Protein AF-A0A2S9FTQ8-F1 (afdb_monomer_lite)

pLDDT: mean 93.05, std 8.59, range [47.03, 98.56]

Foldseek 3Di:
DPPPDPDDPVVVDDDPVVVVVVCLVCVCVDPQLLVQLLVLCVVVVVFDDPDPPDRDDPVSSSVRSVVVSVVCVVPCVPVSSVVSSVVSD

Structure (mmCIF, N/CA/C/O backbone):
data_AF-A0A2S9FTQ8-F1
#
_entry.id   AF-A0A2S9FTQ8-F1
#
loop_
_atom_site.group_PDB
_atom_site.id
_atom_site.type_symbol
_atom_site.label_atom_id
_atom_site.label_alt_id
_atom_site.label_comp_id
_atom_site.label_asym_id
_atom_site.label_entity_id
_atom_site.label_seq_id
_atom_site.pdbx_PDB_ins_code
_atom_site.Cartn_x
_atom_site.Cartn_y
_atom_site.Cartn_z
_atom_site.occupancy
_atom_site.B_iso_or_equiv
_atom_site.auth_seq_id
_atom_site.auth_comp_id
_atom_site.auth_asym_id
_atom_site.auth_atom_id
_atom_site.pdbx_PDB_model_num
ATOM 1 N N . ASP A 1 1 ? 39.072 8.054 -4.719 1.00 47.03 1 ASP A N 1
ATOM 2 C CA . ASP A 1 1 ? 38.178 7.449 -5.718 1.00 47.03 1 ASP A CA 1
ATOM 3 C C . ASP A 1 1 ? 36.921 8.279 -5.867 1.00 47.03 1 ASP A C 1
ATOM 5 O O . ASP A 1 1 ? 35.984 8.122 -5.100 1.00 47.03 1 ASP A O 1
ATOM 9 N N . THR A 1 2 ? 36.955 9.237 -6.790 1.00 57.34 2 THR A N 1
ATOM 10 C CA . THR A 1 2 ? 35.839 10.147 -7.124 1.00 57.34 2 THR A CA 1
ATOM 11 C C . THR A 1 2 ? 35.716 10.314 -8.642 1.00 57.34 2 THR A C 1
ATOM 13 O O . THR A 1 2 ? 35.286 11.358 -9.113 1.00 57.34 2 THR A O 1
ATOM 16 N N . ASP A 1 3 ? 36.093 9.285 -9.405 1.00 60.53 3 ASP A N 1
ATOM 17 C CA . ASP A 1 3 ? 35.895 9.217 -10.862 1.00 60.53 3 ASP A CA 1
ATOM 18 C C . ASP A 1 3 ? 34.573 8.507 -11.205 1.00 60.53 3 ASP A C 1
ATOM 20 O O . ASP A 1 3 ? 34.515 7.648 -12.083 1.00 60.53 3 ASP A O 1
ATOM 24 N N . ASP A 1 4 ? 33.491 8.842 -10.495 1.00 73.19 4 ASP A N 1
ATOM 25 C CA . ASP A 1 4 ? 32.164 8.328 -10.839 1.00 73.19 4 ASP A CA 1
ATOM 26 C C . ASP A 1 4 ? 31.535 9.281 -11.862 1.00 73.19 4 ASP A C 1
ATOM 28 O O . ASP A 1 4 ? 31.069 10.379 -11.543 1.00 73.19 4 ASP A O 1
ATOM 32 N N . THR A 1 5 ? 31.641 8.908 -13.135 1.00 80.88 5 THR A N 1
ATOM 33 C CA . THR A 1 5 ? 31.076 9.686 -14.241 1.00 80.88 5 THR A CA 1
ATOM 34 C C . THR A 1 5 ? 29.555 9.664 -14.115 1.00 80.88 5 THR A C 1
ATOM 36 O O . THR A 1 5 ? 28.969 8.596 -13.958 1.00 80.88 5 THR A O 1
ATOM 39 N N . ALA A 1 6 ? 28.907 10.834 -14.174 1.00 82.69 6 ALA A N 1
ATOM 40 C CA . ALA A 1 6 ? 27.452 10.912 -14.067 1.00 82.69 6 ALA A CA 1
ATOM 41 C C . ALA A 1 6 ? 26.785 10.030 -15.143 1.00 82.69 6 ALA A C 1
ATOM 43 O O . ALA A 1 6 ? 27.219 10.069 -16.300 1.00 82.69 6 ALA A O 1
ATOM 44 N N . PRO A 1 7 ? 25.749 9.249 -14.786 1.00 86.56 7 PRO A N 1
ATOM 45 C CA . PRO A 1 7 ? 25.104 8.358 -15.736 1.00 86.56 7 PRO A CA 1
ATOM 46 C C . PRO A 1 7 ? 24.476 9.144 -16.896 1.00 86.56 7 PRO A C 1
ATOM 48 O O . PRO A 1 7 ? 24.009 10.274 -16.725 1.00 86.56 7 PRO A O 1
ATOM 51 N N . GLY A 1 8 ? 24.500 8.545 -18.087 1.00 90.44 8 GLY A N 1
ATOM 52 C CA . GLY A 1 8 ? 23.950 9.127 -19.307 1.00 90.44 8 GLY A CA 1
ATOM 53 C C . GLY A 1 8 ? 22.422 9.042 -19.378 1.00 90.44 8 GLY A C 1
ATOM 54 O O . GLY A 1 8 ? 21.752 8.577 -18.459 1.00 90.44 8 GLY A O 1
ATOM 55 N N . ALA A 1 9 ? 21.847 9.516 -20.489 1.00 91.00 9 ALA A N 1
ATOM 56 C CA . ALA A 1 9 ? 20.396 9.496 -20.716 1.00 91.00 9 ALA A CA 1
ATOM 57 C C . ALA A 1 9 ? 19.824 8.082 -20.945 1.00 91.00 9 ALA A C 1
ATOM 59 O O . ALA A 1 9 ? 18.613 7.887 -20.869 1.00 91.00 9 ALA A O 1
ATOM 60 N N . ASP A 1 10 ? 20.691 7.110 -21.211 1.00 91.00 10 ASP A N 1
ATOM 61 C CA . ASP A 1 10 ? 20.381 5.695 -21.391 1.00 91.00 10 ASP A CA 1
ATOM 62 C C . ASP A 1 10 ? 19.685 5.073 -20.172 1.00 91.00 10 ASP A C 1
ATOM 64 O O . ASP A 1 10 ? 18.866 4.180 -20.346 1.00 91.00 10 ASP A O 1
ATOM 68 N N . ILE A 1 11 ? 19.882 5.615 -18.963 1.00 92.56 11 ILE A N 1
ATOM 69 C CA . ILE A 1 11 ? 19.203 5.140 -17.740 1.00 92.56 11 ILE A CA 1
ATOM 70 C C . ILE A 1 11 ? 17.681 5.356 -17.731 1.00 92.56 11 ILE A C 1
ATOM 72 O O . ILE A 1 11 ? 16.992 4.826 -16.862 1.00 92.56 11 ILE A O 1
ATOM 76 N N . PHE A 1 12 ? 17.160 6.188 -18.636 1.00 93.19 12 PHE A N 1
ATOM 77 C CA . PHE A 1 12 ? 15.729 6.478 -18.751 1.00 93.19 12 PHE A CA 1
ATOM 78 C C . PHE A 1 12 ? 15.075 5.768 -19.941 1.00 93.19 12 PHE A C 1
ATOM 80 O O . PHE A 1 12 ? 13.866 5.908 -20.133 1.00 93.19 12 PHE A O 1
ATOM 87 N N . VAL A 1 13 ? 15.858 5.069 -20.767 1.00 94.88 13 VAL A N 1
ATOM 88 C CA . VAL A 1 13 ? 15.364 4.363 -21.951 1.00 94.88 13 VAL A CA 1
ATOM 89 C C . VAL A 1 13 ? 15.018 2.935 -21.555 1.00 94.88 13 VAL A C 1
ATOM 91 O O . VAL A 1 13 ? 15.848 2.236 -20.985 1.00 94.88 13 VAL A O 1
ATOM 94 N N . PHE A 1 14 ? 13.799 2.523 -21.884 1.00 96.25 14 PHE A N 1
ATOM 95 C CA . PHE A 1 14 ? 13.276 1.189 -21.620 1.00 96.25 14 PHE A CA 1
ATOM 96 C C . PHE A 1 14 ? 12.576 0.655 -22.872 1.00 96.25 14 PHE A C 1
ATOM 98 O O . PHE A 1 14 ? 12.005 1.434 -23.645 1.00 96.25 14 PHE A O 1
ATOM 105 N N . GLU A 1 15 ? 12.578 -0.661 -23.049 1.00 96.62 15 GLU A N 1
ATOM 106 C CA . GLU A 1 15 ? 11.747 -1.333 -24.043 1.00 96.62 15 GLU A CA 1
ATOM 107 C C . GLU A 1 15 ? 10.259 -1.264 -23.637 1.00 96.62 15 GLU A C 1
ATOM 109 O O . GLU A 1 15 ? 9.915 -1.365 -22.458 1.00 96.62 15 GLU A O 1
ATOM 114 N N . PRO A 1 16 ? 9.313 -1.071 -24.572 1.00 96.88 16 PRO A N 1
ATOM 115 C CA . PRO A 1 16 ? 7.908 -0.869 -24.207 1.00 96.88 16 PRO A CA 1
ATOM 116 C C . PRO A 1 16 ? 7.280 -2.004 -23.381 1.00 96.88 16 PRO A C 1
ATOM 118 O O . PRO A 1 16 ? 6.393 -1.749 -22.567 1.00 96.88 16 PRO A O 1
ATOM 121 N N . ASP A 1 17 ? 7.719 -3.245 -23.586 1.00 97.00 17 ASP A N 1
ATOM 122 C CA . ASP A 1 17 ? 7.208 -4.445 -22.920 1.00 97.00 17 ASP A CA 1
ATOM 123 C C . ASP A 1 17 ? 7.776 -4.667 -21.509 1.00 97.00 17 ASP A C 1
ATOM 125 O O . ASP A 1 17 ? 7.194 -5.434 -20.739 1.00 97.00 17 ASP A O 1
ATOM 129 N N . GLU A 1 18 ? 8.847 -3.968 -21.119 1.00 96.69 18 GLU A N 1
ATOM 130 C CA . GLU A 1 18 ? 9.425 -4.093 -19.773 1.00 96.69 18 GLU A CA 1
ATOM 131 C C . GLU A 1 18 ? 8.823 -3.111 -18.753 1.00 96.69 18 GLU A C 1
ATOM 133 O O . GLU A 1 18 ? 8.878 -3.358 -17.546 1.00 96.69 18 GLU A O 1
ATOM 138 N N . ILE A 1 19 ? 8.180 -2.032 -19.215 1.00 96.81 19 ILE A N 1
ATOM 139 C CA . ILE A 1 19 ? 7.633 -0.977 -18.347 1.00 96.81 19 ILE A CA 1
ATOM 140 C C . ILE A 1 19 ? 6.585 -1.515 -17.367 1.00 96.81 19 ILE A C 1
ATOM 142 O O . ILE A 1 19 ? 6.684 -1.275 -16.164 1.00 96.81 19 ILE A O 1
ATOM 146 N N . GLU A 1 20 ? 5.567 -2.224 -17.857 1.00 96.06 20 GLU A N 1
ATOM 147 C CA . GLU A 1 20 ? 4.461 -2.692 -17.012 1.00 96.06 20 GLU A CA 1
ATOM 148 C C . GLU A 1 20 ? 4.931 -3.681 -15.923 1.00 96.06 20 GLU A C 1
ATOM 150 O O . GLU A 1 20 ? 4.602 -3.457 -14.749 1.00 96.06 20 GLU A O 1
ATOM 155 N N . PRO A 1 21 ? 5.741 -4.716 -16.235 1.00 96.12 21 PRO A N 1
ATOM 156 C CA . PRO A 1 21 ? 6.321 -5.590 -15.217 1.00 96.12 21 PRO A CA 1
ATOM 157 C C . PRO A 1 21 ? 7.167 -4.845 -14.178 1.00 96.12 21 PRO A C 1
ATOM 159 O O . PRO A 1 21 ? 7.012 -5.099 -12.981 1.00 96.12 21 PRO A O 1
ATOM 162 N N . LEU A 1 22 ? 8.023 -3.909 -14.609 1.00 96.81 22 LEU A N 1
ATOM 163 C CA . LEU A 1 22 ? 8.889 -3.142 -13.707 1.00 96.81 22 LEU A CA 1
ATOM 164 C C . LEU A 1 22 ? 8.079 -2.263 -12.754 1.00 96.81 22 LEU A C 1
ATOM 166 O O . LEU A 1 22 ? 8.277 -2.307 -11.540 1.00 96.81 22 LEU A O 1
ATOM 170 N N . VAL A 1 23 ? 7.125 -1.497 -13.284 1.00 96.94 23 VAL A N 1
ATOM 171 C CA . VAL A 1 23 ? 6.269 -0.633 -12.465 1.00 96.94 23 VAL A CA 1
ATOM 172 C C . VAL A 1 23 ? 5.451 -1.472 -11.482 1.00 96.94 23 VAL A C 1
ATOM 174 O O . VAL A 1 23 ? 5.359 -1.119 -10.308 1.00 96.94 23 VAL A O 1
ATOM 177 N N . THR A 1 24 ? 4.909 -2.610 -11.920 1.00 94.44 24 THR A N 1
ATOM 178 C CA . THR A 1 24 ? 4.127 -3.511 -11.059 1.00 94.44 24 THR A CA 1
ATOM 179 C C . THR A 1 24 ? 4.967 -4.113 -9.931 1.00 94.44 24 THR A C 1
ATOM 181 O O . THR A 1 24 ? 4.487 -4.219 -8.801 1.00 94.44 24 THR A O 1
ATOM 184 N N . ALA A 1 25 ? 6.222 -4.481 -10.200 1.00 94.06 25 ALA A N 1
ATOM 185 C CA . ALA A 1 25 ? 7.129 -5.003 -9.180 1.00 94.06 25 ALA A CA 1
ATOM 186 C C . ALA A 1 25 ? 7.484 -3.933 -8.133 1.00 94.06 25 ALA A C 1
ATOM 188 O O . ALA A 1 25 ? 7.425 -4.186 -6.925 1.00 94.06 25 ALA A O 1
ATOM 189 N N . GLU A 1 26 ? 7.784 -2.716 -8.586 1.00 95.94 26 GLU A N 1
ATOM 190 C CA . GLU A 1 26 ? 8.317 -1.662 -7.723 1.00 95.94 26 GLU A CA 1
ATOM 191 C C . GLU A 1 26 ? 7.241 -0.830 -7.015 1.00 95.94 26 GLU A C 1
ATOM 193 O O . GLU A 1 26 ? 7.496 -0.259 -5.952 1.00 95.94 26 GLU A O 1
ATOM 198 N N . VAL A 1 27 ? 6.006 -0.772 -7.530 1.00 96.12 27 VAL A N 1
ATOM 199 C CA . VAL A 1 27 ? 4.964 0.105 -6.970 1.00 96.12 27 VAL A CA 1
ATOM 200 C C . VAL A 1 27 ? 4.746 -0.136 -5.475 1.00 96.12 27 VAL A C 1
ATOM 202 O O . VAL A 1 27 ? 4.622 0.825 -4.717 1.00 96.12 27 VAL A O 1
ATOM 205 N N . SER A 1 28 ? 4.781 -1.393 -5.023 1.00 91.94 28 SER A N 1
ATOM 206 C CA . SER A 1 28 ? 4.514 -1.789 -3.632 1.00 91.94 28 SER A CA 1
ATOM 207 C C . SER A 1 28 ? 5.559 -1.290 -2.614 1.00 91.94 28 SER A C 1
ATOM 209 O O . SER A 1 28 ? 5.255 -1.151 -1.423 1.00 91.94 28 SER A O 1
ATOM 211 N N . SER A 1 29 ? 6.779 -0.983 -3.068 1.00 92.31 29 SER A N 1
ATOM 212 C CA . SER A 1 29 ? 7.871 -0.457 -2.238 1.00 92.31 29 SER A CA 1
ATOM 213 C C . SER A 1 29 ? 7.864 1.078 -2.166 1.00 92.31 29 SER A C 1
ATOM 215 O O . SER A 1 29 ? 8.513 1.673 -1.301 1.00 92.31 29 SER A O 1
ATOM 217 N N . SER A 1 30 ? 7.083 1.730 -3.031 1.00 97.31 30 SER A N 1
ATOM 218 C CA . SER A 1 30 ? 7.075 3.181 -3.193 1.00 97.31 30 SER A CA 1
ATOM 219 C C . SER A 1 30 ? 6.381 3.940 -2.052 1.00 97.31 30 SER A C 1
ATOM 221 O O . SER A 1 30 ? 5.441 3.476 -1.393 1.00 97.31 30 SER A O 1
ATOM 223 N N . ALA A 1 31 ? 6.782 5.202 -1.871 1.00 97.44 31 ALA A N 1
ATOM 224 C CA . ALA A 1 31 ? 6.104 6.127 -0.962 1.00 97.44 31 ALA A CA 1
ATOM 225 C C . ALA A 1 31 ? 4.654 6.441 -1.396 1.00 97.44 31 ALA A C 1
ATOM 227 O O . ALA A 1 31 ? 3.800 6.740 -0.548 1.00 97.44 31 ALA A O 1
ATOM 228 N N . LEU A 1 32 ? 4.370 6.360 -2.704 1.00 98.06 32 LEU A N 1
ATOM 229 C CA . LEU A 1 32 ? 3.025 6.517 -3.256 1.00 98.06 32 LEU A CA 1
ATOM 230 C C . LEU A 1 32 ? 2.114 5.398 -2.747 1.00 98.06 32 LEU A C 1
ATOM 232 O O . LEU A 1 32 ? 1.070 5.685 -2.158 1.00 98.06 32 LEU A O 1
ATOM 236 N N . PHE A 1 33 ? 2.548 4.146 -2.880 1.00 98.06 33 PHE A N 1
ATOM 237 C CA . PHE A 1 33 ? 1.793 2.994 -2.402 1.00 98.06 33 PHE A CA 1
ATOM 238 C C . PHE A 1 33 ? 1.556 3.048 -0.893 1.00 98.06 33 PHE A C 1
ATOM 240 O O . PHE A 1 33 ? 0.419 2.908 -0.447 1.00 98.06 33 PHE A O 1
ATOM 247 N N . ALA A 1 34 ? 2.580 3.361 -0.090 1.00 97.75 34 ALA A N 1
ATOM 248 C CA . ALA A 1 34 ? 2.410 3.517 1.359 1.00 97.75 34 ALA A CA 1
ATOM 249 C C . ALA A 1 34 ? 1.356 4.588 1.718 1.00 97.75 34 ALA A C 1
ATOM 251 O O . ALA A 1 34 ? 0.592 4.445 2.680 1.00 97.75 34 ALA A O 1
ATOM 252 N N . SER A 1 35 ? 1.282 5.663 0.927 1.00 98.12 35 SER A N 1
ATOM 253 C CA . SER A 1 35 ? 0.283 6.720 1.101 1.00 98.12 35 SER A CA 1
ATOM 254 C C . SER A 1 35 ? -1.124 6.252 0.727 1.00 98.12 35 SER A C 1
ATOM 256 O O . SER A 1 35 ? -2.049 6.460 1.520 1.00 98.12 35 SER A O 1
ATOM 258 N N . ARG A 1 36 ? -1.276 5.568 -0.414 1.00 98.50 36 ARG A N 1
ATOM 259 C CA . ARG A 1 36 ? -2.557 5.005 -0.872 1.00 98.50 36 ARG A CA 1
ATOM 260 C C . ARG A 1 36 ? -3.072 3.905 0.041 1.00 98.50 36 ARG A C 1
ATOM 262 O O . ARG A 1 36 ? -4.243 3.932 0.412 1.00 98.50 36 ARG A O 1
ATOM 269 N N . PHE A 1 37 ? -2.200 3.023 0.519 1.00 98.56 37 PHE A N 1
ATOM 270 C CA . PHE A 1 37 ? -2.547 1.987 1.488 1.00 98.56 37 PHE A CA 1
ATOM 271 C C . PHE A 1 37 ? -3.137 2.583 2.773 1.00 98.56 37 PHE A C 1
ATOM 273 O O . PHE A 1 37 ? -4.196 2.156 3.234 1.00 98.56 37 PHE A O 1
ATOM 280 N N . ARG A 1 38 ? -2.509 3.629 3.331 1.00 98.31 38 ARG A N 1
ATOM 281 C CA . ARG A 1 38 ? -3.031 4.343 4.510 1.00 98.31 38 ARG A CA 1
ATOM 282 C C . ARG A 1 38 ? -4.409 4.948 4.250 1.00 98.31 38 ARG A C 1
ATOM 284 O O . ARG A 1 38 ? -5.272 4.881 5.124 1.00 98.31 38 ARG A O 1
ATOM 291 N N . GLU A 1 39 ? -4.606 5.573 3.094 1.00 98.12 39 GLU A N 1
ATOM 292 C CA . GLU A 1 39 ? -5.878 6.201 2.719 1.00 98.12 39 GLU A CA 1
ATOM 293 C C . GLU A 1 39 ? -6.988 5.169 2.532 1.00 98.12 39 GLU A C 1
ATOM 295 O O . GLU A 1 39 ? -8.066 5.335 3.106 1.00 98.12 39 GLU A O 1
ATOM 300 N N . CYS A 1 40 ? -6.703 4.069 1.835 1.00 98.31 40 CYS A N 1
ATOM 301 C CA . CYS A 1 40 ? -7.621 2.950 1.660 1.00 98.31 40 CYS A CA 1
ATOM 302 C C . CYS A 1 40 ? -7.982 2.302 3.000 1.00 98.31 40 CYS A C 1
ATOM 304 O O . CYS A 1 40 ? -9.164 2.165 3.310 1.00 98.31 40 CYS A O 1
ATOM 306 N N . ALA A 1 41 ? -6.995 1.991 3.848 1.00 97.81 41 ALA A N 1
ATOM 307 C CA . ALA A 1 41 ? -7.229 1.402 5.168 1.00 97.81 41 ALA A CA 1
ATOM 308 C C . ALA A 1 41 ? -8.051 2.324 6.087 1.00 97.81 41 ALA A C 1
ATOM 310 O O . ALA A 1 41 ? -8.925 1.865 6.827 1.00 97.81 41 ALA A O 1
ATOM 311 N N . ALA A 1 42 ? -7.792 3.636 6.043 1.00 95.75 42 ALA A N 1
ATOM 312 C CA . ALA A 1 42 ? -8.560 4.622 6.799 1.00 95.75 42 ALA A CA 1
ATOM 313 C C . ALA A 1 42 ? -10.003 4.742 6.283 1.00 95.75 42 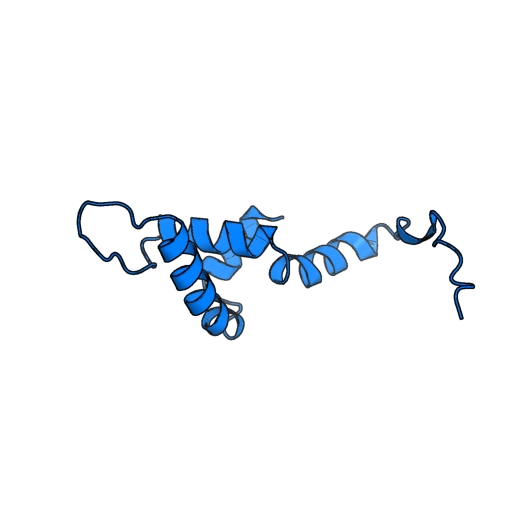ALA A C 1
ATOM 315 O O . ALA A 1 42 ? -10.933 4.822 7.087 1.00 95.75 42 ALA A O 1
ATOM 316 N N . ARG A 1 43 ? -10.193 4.742 4.957 1.00 96.44 43 ARG A N 1
ATOM 317 C CA . ARG A 1 43 ? -11.499 4.819 4.281 1.00 96.44 43 ARG A CA 1
ATOM 318 C C . ARG A 1 43 ? -12.340 3.562 4.512 1.00 96.44 43 ARG A C 1
ATOM 320 O O . ARG A 1 43 ? -13.533 3.685 4.761 1.00 96.44 43 ARG A O 1
ATOM 327 N N . ALA A 1 44 ? -11.706 2.393 4.539 1.00 97.00 44 ALA A N 1
ATOM 328 C CA . ALA A 1 44 ? -12.317 1.111 4.889 1.00 97.00 44 ALA A CA 1
ATOM 329 C C . ALA A 1 44 ? -12.569 0.935 6.401 1.00 97.00 44 ALA A C 1
ATOM 331 O O . ALA A 1 44 ? -13.058 -0.106 6.825 1.00 97.00 44 ALA A O 1
ATOM 332 N N . LEU A 1 45 ? -12.236 1.939 7.225 1.00 94.44 45 LEU A N 1
ATOM 333 C CA . LEU A 1 45 ? -12.413 1.930 8.683 1.00 94.44 45 LEU A CA 1
ATOM 334 C C . LEU A 1 45 ? -11.663 0.794 9.411 1.00 94.44 45 LEU A C 1
ATOM 336 O O . LEU A 1 45 ? -12.035 0.432 10.525 1.00 94.44 45 LEU A O 1
ATOM 340 N N . LEU A 1 46 ? -10.574 0.283 8.827 1.00 95.38 46 LEU A N 1
ATOM 341 C CA . LEU A 1 46 ? -9.758 -0.791 9.412 1.00 95.38 46 LEU A CA 1
ATOM 342 C C . LEU A 1 46 ? -8.714 -0.282 10.411 1.00 95.38 46 LEU A C 1
ATOM 344 O O . LEU A 1 46 ? -8.244 -1.031 11.266 1.00 95.38 46 LEU A O 1
ATOM 348 N N . LEU A 1 47 ? -8.327 0.994 10.316 1.00 94.88 47 LEU A N 1
ATOM 349 C CA . LEU A 1 47 ? -7.364 1.573 11.249 1.00 94.88 47 LEU A CA 1
ATOM 350 C C . LEU A 1 47 ? -8.029 1.859 12.608 1.00 94.88 47 LEU A C 1
ATOM 352 O O . LEU A 1 47 ? -9.031 2.583 12.657 1.00 94.88 47 LEU A O 1
ATOM 356 N N 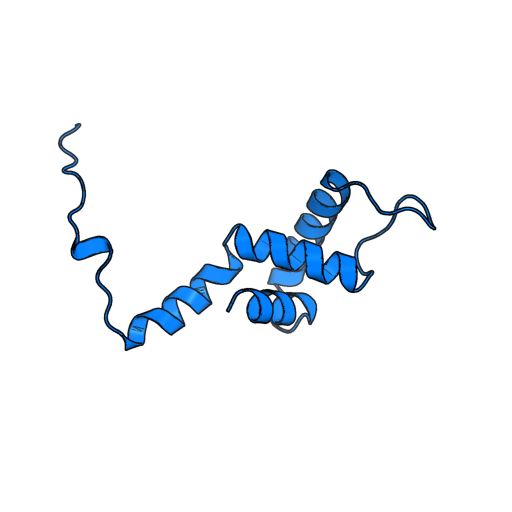. PRO A 1 48 ? -7.451 1.392 13.732 1.00 89.44 48 PRO A N 1
ATOM 357 C CA . PRO A 1 48 ? -8.023 1.613 15.053 1.00 89.44 48 PRO A CA 1
ATOM 358 C C . PRO A 1 48 ? -8.076 3.107 15.398 1.00 89.44 48 PRO A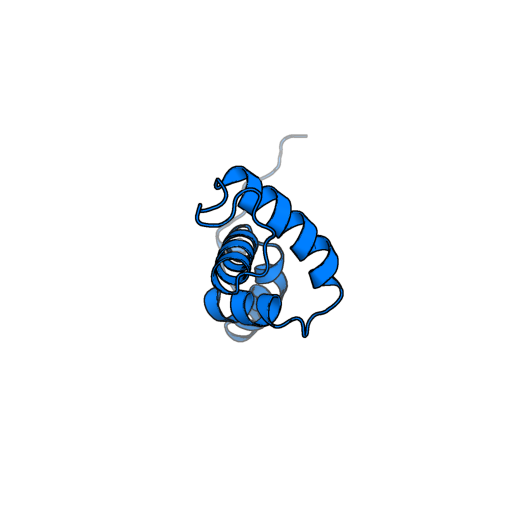 C 1
ATOM 360 O O . PRO A 1 48 ? -7.120 3.869 15.191 1.00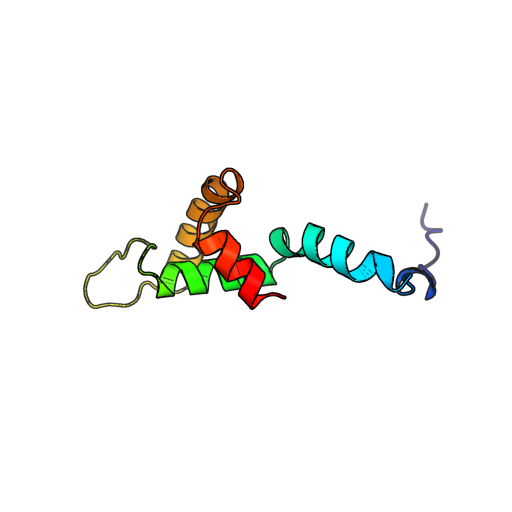 89.44 48 PRO A O 1
ATOM 363 N N . ARG A 1 49 ? -9.211 3.540 15.957 1.00 86.12 49 ARG A N 1
ATOM 364 C CA . ARG A 1 49 ? -9.465 4.936 16.345 1.00 86.12 49 ARG A CA 1
ATOM 365 C C . ARG A 1 49 ? -9.318 5.090 17.852 1.00 86.12 49 ARG A C 1
ATOM 367 O O . ARG A 1 49 ? -9.913 4.341 18.613 1.00 86.12 49 ARG A O 1
ATOM 374 N N . ARG A 1 50 ? -8.563 6.105 18.283 1.00 80.00 50 ARG A N 1
ATOM 375 C CA . ARG A 1 50 ? -8.365 6.409 19.713 1.00 80.00 50 ARG A CA 1
ATOM 376 C C . ARG A 1 50 ? -9.608 7.025 20.366 1.00 80.00 50 ARG A C 1
ATOM 378 O O . ARG A 1 50 ? -9.859 6.790 21.540 1.00 80.00 50 ARG A O 1
ATOM 385 N N . HIS A 1 51 ? -10.374 7.811 19.608 1.00 86.56 51 HIS A N 1
ATOM 386 C CA . HIS A 1 51 ? -11.593 8.470 20.076 1.00 86.56 51 HIS A CA 1
ATOM 387 C C . HIS A 1 51 ? -12.737 8.231 19.080 1.00 86.56 51 HIS A C 1
ATOM 389 O O . HIS A 1 51 ? -12.638 8.687 17.933 1.00 86.56 51 HIS A O 1
ATOM 395 N N . PRO A 1 52 ? -13.819 7.543 19.488 1.00 85.50 52 PRO A N 1
ATOM 396 C CA . PRO A 1 52 ? -15.028 7.418 18.680 1.00 85.50 52 PRO A CA 1
ATOM 397 C C . PRO A 1 52 ? -15.565 8.792 18.256 1.00 85.50 52 PRO A C 1
ATOM 399 O O . PRO A 1 52 ? -15.403 9.783 18.967 1.00 85.50 52 PRO A O 1
ATOM 402 N N . GLY A 1 53 ? -16.147 8.880 17.059 1.00 85.75 53 GLY A N 1
ATOM 403 C CA . GLY A 1 53 ? -16.693 10.134 16.519 1.00 85.75 53 GLY A CA 1
ATOM 404 C C . GLY A 1 53 ? -15.657 11.173 16.061 1.00 85.75 53 GLY A C 1
ATOM 405 O O . GLY A 1 53 ? -16.023 12.124 15.378 1.00 85.75 53 GLY A O 1
ATOM 406 N N . LYS A 1 54 ? -14.357 10.993 16.342 1.00 88.38 54 LYS A N 1
ATOM 407 C CA . LYS A 1 54 ? -13.283 11.896 15.882 1.00 88.38 54 LYS A CA 1
ATOM 408 C C . LYS A 1 54 ? -12.337 11.198 14.917 1.00 88.38 54 LYS A C 1
ATOM 410 O O . LYS A 1 54 ? -12.077 9.999 15.046 1.00 88.38 54 LYS A O 1
ATOM 415 N N . ARG A 1 55 ? -11.854 11.909 13.894 1.00 88.38 55 ARG A N 1
ATOM 416 C CA . ARG A 1 55 ? -10.823 11.369 12.991 1.00 88.38 55 ARG A CA 1
ATOM 417 C C . ARG A 1 55 ? -9.508 11.216 13.761 1.00 88.38 55 ARG A C 1
ATOM 419 O O . ARG A 1 55 ? -9.152 12.087 14.551 1.00 88.38 55 ARG A O 1
ATOM 426 N N . SER A 1 56 ? -8.789 10.118 13.527 1.00 92.25 56 SER A N 1
ATOM 427 C CA . SER A 1 56 ? -7.433 9.935 14.062 1.00 92.25 56 SER A CA 1
ATOM 428 C C . SER A 1 56 ? -6.488 10.968 13.428 1.00 92.25 56 SER A C 1
ATOM 430 O O . SER A 1 56 ? -6.582 11.169 12.212 1.00 92.25 56 SER A O 1
ATOM 432 N N . PRO A 1 57 ? -5.573 11.600 14.190 1.00 94.56 57 PRO A N 1
ATOM 433 C CA . PRO A 1 57 ? -4.595 12.529 13.627 1.00 94.56 57 PRO A CA 1
ATOM 434 C C . PRO A 1 57 ? -3.687 11.815 12.617 1.00 94.56 57 PRO A C 1
ATOM 436 O O . PRO A 1 57 ? -3.445 10.610 12.733 1.00 94.56 57 PRO A O 1
ATOM 439 N N . LEU A 1 58 ? -3.173 12.555 11.629 1.00 95.38 58 LEU A N 1
ATOM 440 C CA . LEU A 1 58 ? -2.465 11.975 10.482 1.00 95.38 58 LEU A CA 1
ATOM 441 C C . LEU A 1 58 ? -1.249 11.131 10.887 1.00 95.38 58 LEU A C 1
ATOM 443 O O . LEU A 1 58 ? -1.049 10.051 10.338 1.00 95.38 58 LEU A O 1
ATOM 447 N N . TRP A 1 59 ? -0.467 11.580 11.871 1.00 95.44 59 TRP A N 1
ATOM 448 C CA . TRP A 1 59 ? 0.701 10.838 12.360 1.00 95.44 59 TRP A CA 1
ATOM 449 C C . TRP A 1 59 ? 0.319 9.458 12.918 1.00 95.44 59 TRP A C 1
ATOM 451 O O . TRP A 1 59 ? 0.998 8.473 12.645 1.00 95.44 59 TRP A O 1
ATOM 461 N N . HIS A 1 60 ? -0.812 9.360 13.625 1.00 94.94 60 HIS A N 1
ATOM 462 C CA . HIS A 1 60 ? -1.296 8.092 14.165 1.00 94.94 60 HIS A CA 1
ATOM 463 C C . HIS A 1 60 ? -1.823 7.194 13.044 1.00 94.94 60 HIS A C 1
ATOM 465 O O . HIS A 1 60 ? -1.587 5.991 13.064 1.00 94.94 60 HIS A O 1
ATOM 471 N N . GLN A 1 61 ? -2.486 7.764 12.027 1.00 95.81 61 GLN A N 1
ATOM 472 C CA . GLN A 1 61 ? -2.857 6.997 10.832 1.00 95.81 61 GLN A CA 1
ATOM 473 C C . GLN A 1 61 ? -1.626 6.444 10.110 1.00 95.81 61 GLN A C 1
ATOM 475 O O . GLN A 1 61 ? -1.647 5.287 9.713 1.00 95.81 61 GLN A O 1
ATOM 480 N N . ARG A 1 62 ? -0.548 7.231 9.978 1.00 97.12 62 ARG A N 1
ATOM 481 C CA . ARG A 1 62 ? 0.722 6.776 9.387 1.00 97.12 62 ARG A CA 1
ATOM 482 C C . ARG A 1 62 ? 1.329 5.624 10.181 1.00 97.12 62 ARG A C 1
ATOM 484 O O . ARG A 1 62 ? 1.620 4.591 9.595 1.00 97.12 62 ARG A O 1
ATOM 491 N N . GLN A 1 63 ? 1.439 5.764 11.502 1.00 96.94 63 GLN A N 1
ATOM 492 C CA . GLN A 1 63 ? 1.980 4.709 12.361 1.00 96.94 63 GLN A CA 1
ATOM 493 C C . GLN A 1 63 ? 1.161 3.413 12.270 1.00 96.94 63 GLN A C 1
ATOM 495 O O . GLN A 1 63 ? 1.725 2.339 12.092 1.00 96.94 63 GLN A O 1
ATOM 500 N N . ARG A 1 64 ? -0.173 3.501 12.370 1.00 97.12 64 ARG A N 1
ATOM 501 C CA . ARG A 1 64 ? -1.046 2.317 12.326 1.00 97.12 64 ARG A CA 1
ATOM 502 C C . ARG A 1 64 ? -1.112 1.675 10.947 1.00 97.12 64 ARG A C 1
ATOM 504 O O . ARG A 1 64 ? -1.141 0.454 10.869 1.00 97.12 64 ARG A O 1
ATOM 511 N N . ALA A 1 65 ? -1.119 2.469 9.879 1.00 97.62 65 ALA A N 1
ATOM 512 C CA . ALA A 1 65 ? -1.100 1.938 8.522 1.00 97.62 65 ALA A CA 1
ATOM 513 C C . ALA A 1 65 ? 0.229 1.251 8.193 1.00 97.62 65 ALA A C 1
ATOM 515 O O . ALA A 1 65 ? 0.195 0.201 7.570 1.00 97.62 65 ALA A O 1
ATOM 516 N N . ALA A 1 66 ? 1.368 1.787 8.647 1.00 97.38 66 ALA A N 1
ATOM 517 C CA . ALA A 1 66 ? 2.665 1.129 8.481 1.00 97.38 66 ALA A CA 1
ATOM 518 C C . ALA A 1 66 ? 2.696 -0.234 9.191 1.00 97.38 66 ALA A C 1
ATOM 520 O O . ALA A 1 66 ? 2.963 -1.244 8.556 1.00 97.38 66 ALA A O 1
ATOM 521 N N . GLN A 1 67 ? 2.282 -0.279 10.464 1.00 97.44 67 GLN A N 1
ATOM 522 C CA . GLN A 1 67 ? 2.170 -1.533 11.226 1.00 97.44 67 GLN A CA 1
ATOM 523 C C . GLN A 1 67 ? 1.239 -2.555 10.557 1.00 97.44 67 GLN A C 1
ATOM 525 O O . GLN A 1 67 ? 1.520 -3.749 10.560 1.00 97.44 67 GLN A O 1
ATOM 530 N N . LEU A 1 68 ? 0.115 -2.095 9.996 1.00 97.44 68 LEU A N 1
ATOM 531 C CA . LEU A 1 68 ? -0.801 -2.958 9.252 1.00 97.44 68 LEU A CA 1
ATOM 532 C C . LEU A 1 68 ? -0.163 -3.461 7.951 1.00 97.44 68 LEU A C 1
ATOM 534 O O . LEU A 1 68 ? -0.313 -4.634 7.621 1.00 97.44 68 LEU A O 1
ATOM 538 N N . LEU A 1 69 ? 0.540 -2.590 7.224 1.00 97.00 69 LEU A N 1
ATOM 539 C CA . LEU A 1 69 ? 1.196 -2.943 5.970 1.00 97.00 69 LEU A CA 1
ATOM 540 C C . LEU A 1 69 ? 2.295 -3.988 6.184 1.00 97.00 69 LEU A C 1
ATOM 542 O O . LEU A 1 69 ? 2.382 -4.923 5.395 1.00 97.00 69 LEU A O 1
ATOM 546 N N . ASP A 1 70 ? 3.075 -3.877 7.260 1.00 96.38 70 ASP A N 1
ATOM 547 C CA . ASP A 1 70 ? 4.124 -4.849 7.599 1.00 96.38 70 ASP A CA 1
ATOM 548 C C . ASP A 1 70 ? 3.570 -6.279 7.707 1.00 96.38 70 ASP A C 1
ATOM 550 O O . ASP A 1 70 ? 4.211 -7.235 7.274 1.00 96.38 70 ASP A O 1
ATOM 554 N N . VAL A 1 71 ? 2.346 -6.432 8.224 1.00 97.00 71 VAL A N 1
ATOM 555 C CA . VAL A 1 71 ? 1.652 -7.727 8.276 1.00 97.00 71 VAL A CA 1
ATOM 556 C C . VAL A 1 71 ? 1.043 -8.079 6.919 1.00 97.00 71 VAL A C 1
ATOM 558 O O . VAL A 1 71 ? 1.225 -9.199 6.442 1.00 97.00 71 VAL A O 1
ATOM 561 N N . ALA A 1 72 ? 0.343 -7.130 6.290 1.00 95.69 72 ALA A N 1
ATOM 562 C CA . ALA A 1 72 ? -0.392 -7.334 5.042 1.00 95.69 72 ALA A CA 1
ATOM 563 C C . ALA A 1 72 ? 0.505 -7.707 3.853 1.00 95.69 72 ALA A C 1
ATOM 565 O O . ALA A 1 72 ? 0.043 -8.389 2.949 1.00 95.69 72 ALA A O 1
ATOM 566 N N . ARG A 1 73 ? 1.792 -7.333 3.863 1.00 90.81 73 ARG A N 1
ATOM 567 C CA . ARG A 1 73 ? 2.773 -7.749 2.842 1.00 90.81 73 ARG A CA 1
ATOM 568 C C . ARG A 1 73 ? 2.898 -9.267 2.688 1.00 90.81 73 ARG A C 1
ATOM 570 O O . ARG A 1 73 ? 3.261 -9.729 1.616 1.00 90.81 73 ARG A O 1
ATOM 577 N N . ASN A 1 74 ? 2.573 -10.034 3.728 1.00 94.31 74 ASN A N 1
ATOM 578 C CA . ASN A 1 74 ? 2.584 -11.498 3.678 1.00 94.31 74 ASN A CA 1
ATOM 579 C C . ASN A 1 74 ? 1.291 -12.098 3.090 1.00 94.31 74 ASN A C 1
ATOM 581 O O . ASN A 1 74 ? 1.200 -13.313 2.941 1.00 94.31 74 ASN A O 1
ATOM 585 N N . TYR A 1 75 ? 0.299 -11.262 2.777 1.00 96.00 75 TYR A N 1
ATOM 586 C CA . TYR A 1 75 ? -1.020 -11.644 2.276 1.00 96.00 75 TYR A CA 1
ATOM 587 C C . TYR A 1 75 ? -1.311 -10.831 1.006 1.00 96.00 75 TYR A C 1
ATOM 589 O O . TYR A 1 75 ? -1.958 -9.783 1.078 1.00 96.00 75 TYR A O 1
ATOM 597 N N . PRO A 1 76 ? -0.790 -11.251 -0.160 1.00 88.56 76 PRO A N 1
ATOM 598 C CA . PRO A 1 76 ? -0.921 -10.485 -1.403 1.00 88.56 76 PRO A CA 1
ATOM 599 C C . PRO A 1 76 ? -2.381 -10.317 -1.853 1.00 88.56 76 PRO A C 1
ATOM 601 O O . PRO A 1 76 ? -2.706 -9.379 -2.573 1.00 88.56 76 PRO A O 1
ATOM 604 N N . ASP A 1 77 ? -3.270 -11.189 -1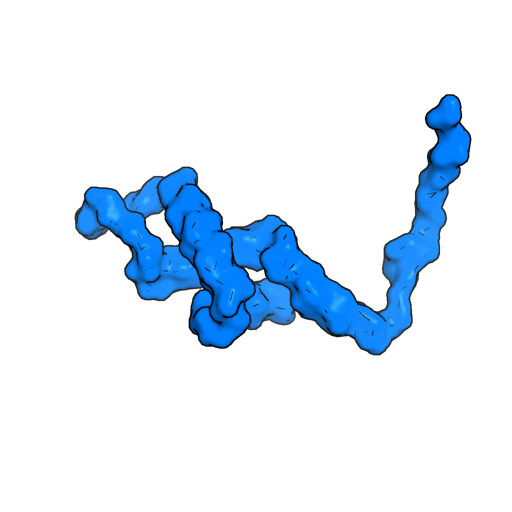.388 1.00 94.81 77 ASP A N 1
ATOM 605 C CA . ASP A 1 77 ? -4.716 -11.159 -1.584 1.00 94.81 77 ASP A CA 1
ATOM 606 C C . ASP A 1 77 ? -5.464 -10.286 -0.557 1.00 94.81 77 ASP A C 1
ATOM 608 O O . ASP A 1 77 ? -6.690 -10.165 -0.622 1.00 94.81 77 ASP A O 1
ATOM 612 N N . PHE A 1 78 ? -4.760 -9.636 0.382 1.00 97.88 78 PHE A N 1
ATOM 613 C CA . PHE A 1 78 ? -5.385 -8.723 1.334 1.00 97.88 78 PHE A CA 1
ATOM 614 C C . PHE A 1 78 ? -6.084 -7.579 0.577 1.00 97.88 78 PHE A C 1
ATOM 616 O O . PHE A 1 78 ? -5.415 -6.819 -0.131 1.00 97.88 78 PHE A O 1
ATOM 623 N N . PRO A 1 79 ? -7.405 -7.368 0.750 1.00 98.19 79 PRO A N 1
ATOM 624 C CA . PRO A 1 79 ? -8.176 -6.477 -0.124 1.00 98.19 79 PRO A CA 1
ATOM 625 C C . PRO A 1 79 ? -7.651 -5.041 -0.210 1.00 98.19 79 PRO A C 1
ATOM 627 O O . PRO A 1 79 ? -7.775 -4.386 -1.240 1.00 98.19 79 PRO A O 1
ATOM 630 N N . ILE A 1 80 ? -7.038 -4.540 0.864 1.00 98.19 80 ILE A N 1
ATOM 631 C CA . ILE A 1 80 ? -6.493 -3.178 0.895 1.00 98.19 80 ILE A CA 1
ATOM 632 C C . ILE A 1 80 ? -5.160 -3.069 0.153 1.00 98.19 80 ILE A C 1
ATOM 634 O O . ILE A 1 80 ? -4.860 -1.998 -0.364 1.00 98.19 80 ILE A O 1
ATOM 638 N N . VAL A 1 81 ? -4.369 -4.147 0.082 1.00 97.19 81 VAL A N 1
ATOM 639 C CA . VAL A 1 81 ? -3.170 -4.181 -0.773 1.00 97.19 81 VAL A CA 1
ATOM 640 C C . VAL A 1 81 ? -3.605 -4.096 -2.232 1.00 97.19 81 VAL A C 1
ATOM 642 O O . VAL A 1 81 ? -3.138 -3.210 -2.942 1.00 97.19 81 VAL A O 1
ATOM 645 N N . LEU A 1 82 ? -4.558 -4.939 -2.641 1.00 96.75 82 LEU A N 1
ATOM 646 C CA . LEU A 1 82 ? -5.088 -4.954 -4.006 1.00 96.75 82 LEU A CA 1
ATOM 647 C C . LEU A 1 82 ? -5.677 -3.596 -4.411 1.00 96.75 82 LEU A C 1
ATOM 649 O O . LEU A 1 82 ? -5.344 -3.069 -5.470 1.00 96.75 82 LEU A O 1
ATOM 653 N N . GLU A 1 83 ? -6.496 -2.989 -3.548 1.00 98.38 83 GLU A N 1
ATOM 654 C CA . GLU A 1 83 ? -7.084 -1.673 -3.823 1.00 98.38 83 GLU A CA 1
ATOM 655 C C . GLU A 1 83 ? -6.028 -0.559 -3.875 1.00 98.38 83 GLU A C 1
ATOM 657 O O . GLU A 1 83 ? -6.129 0.342 -4.703 1.00 98.38 83 GLU A O 1
ATOM 662 N N . ALA A 1 84 ? -4.989 -0.622 -3.035 1.00 97.94 84 ALA A N 1
ATOM 663 C CA . ALA A 1 84 ? -3.905 0.355 -3.076 1.00 97.94 84 ALA A CA 1
ATOM 664 C C . ALA A 1 84 ? -3.075 0.242 -4.363 1.00 97.94 84 ALA A C 1
ATOM 666 O O . ALA A 1 84 ? -2.731 1.275 -4.930 1.00 97.94 84 ALA A O 1
ATOM 667 N N . VAL A 1 85 ? -2.799 -0.976 -4.852 1.00 96.62 85 VAL A N 1
ATOM 668 C CA . VAL A 1 85 ? -2.156 -1.182 -6.164 1.00 96.62 85 VAL A CA 1
ATOM 669 C C . VAL A 1 85 ? -3.041 -0.625 -7.282 1.00 96.62 85 VAL A C 1
ATOM 671 O O . VAL A 1 85 ? -2.560 0.154 -8.097 1.00 96.62 85 VAL A O 1
ATOM 674 N N . ARG A 1 86 ? -4.344 -0.936 -7.270 1.00 97.25 86 ARG A N 1
ATOM 675 C CA . ARG A 1 86 ? -5.325 -0.452 -8.259 1.00 97.25 86 ARG A CA 1
ATOM 676 C C . ARG A 1 86 ? -5.509 1.074 -8.264 1.00 97.25 86 ARG A C 1
ATOM 678 O O . ARG A 1 86 ? -6.001 1.624 -9.238 1.00 97.25 86 ARG A O 1
ATOM 685 N N . GLU A 1 87 ? -5.216 1.771 -7.164 1.00 98.00 87 GLU A N 1
ATOM 686 C CA . GLU A 1 87 ? -5.241 3.245 -7.117 1.00 98.00 87 GLU A CA 1
ATOM 687 C C . GLU A 1 87 ? -3.896 3.868 -7.550 1.00 98.00 87 GLU A C 1
ATOM 689 O O . GLU A 1 87 ? -3.841 5.060 -7.856 1.00 98.00 87 GLU A O 1
ATOM 694 N N . CYS A 1 88 ? -2.804 3.095 -7.540 1.00 97.75 88 CYS A N 1
ATOM 695 C CA . CYS A 1 88 ? -1.477 3.543 -7.968 1.00 97.75 88 CYS A CA 1
ATOM 696 C C . CYS A 1 88 ? -1.224 3.372 -9.471 1.00 97.75 88 CYS A C 1
ATOM 698 O O . CYS A 1 88 ? -0.468 4.171 -10.023 1.00 97.75 88 CYS A O 1
ATOM 700 N N . LEU A 1 89 ? -1.808 2.336 -10.075 1.00 94.94 89 LEU A N 1
ATOM 701 C CA . LEU A 1 89 ? -1.722 1.996 -11.498 1.00 94.94 89 LEU A CA 1
ATOM 702 C C . LEU A 1 89 ? -2.994 2.447 -12.226 1.00 94.94 89 LEU A C 1
ATOM 704 O O . LEU A 1 89 ? -2.864 2.999 -13.338 1.00 94.94 89 LEU A O 1
#

Sequence (89 aa):
DTDDTAPGADIFVFEPDEIEPLVTAEVSSSALFASRFRECAARALLLPRRHPGKRSPLWHQRQRAAQLLDVARNYPDFPIVLEAVRECL

Secondary structure (DSSP, 8-state):
----PPP-GGGG---TTTHHHHHHHHHTTSHHHHHHHHHHHHHTT-SPPSSTTSPPPHHHHHHHHHHHHHHHTT-TT-HHHHHHHHHH-

Radius o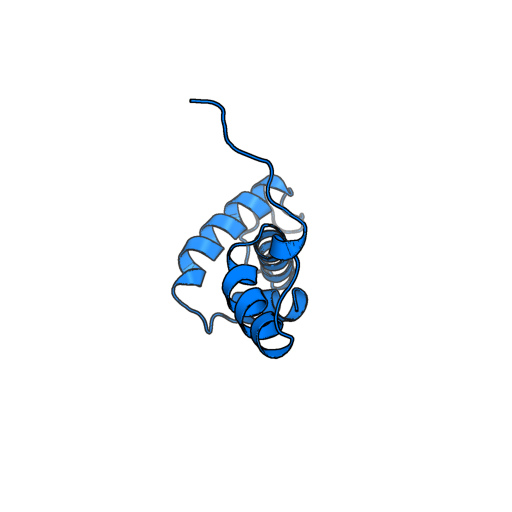f gyration: 17.82 Å; chains: 1; bounding box: 55×24×44 Å